Protein AF-L9VSB5-F1 (afdb_monomer_lite)

pLDDT: mean 87.59, std 13.7, range [39.19, 98.5]

Radius of gyration: 18.09 Å; chains: 1; bounding box: 47×37×48 Å

Sequence (141 aa):
MSESESQSPSELEFTERMQRADQWSKWIAMALTFGFFFVTVLLTTSVEFSAVVAAAMGIGVRFVIPYRVTISRPPDEREPLVADQGAVQFHHGAAGGALIFGSVAAAAVTVVNGESTTGLVAGGIGLAVSYVVFSRAFPRA

Foldseek 3Di:
DDPPPPPDPVRVVLVVVLVVLLVVLLVVLVVQLVVQLVVLCVLQVDNVLSNVLSNLLSVLSNLQRSFVSQVVDDPVPGDQPDPDPPDPQAQSNQQSQLSNQLSVQLSVQCSVPSDNVRSNVRSVVSSVVSSVVCVVVDDGD

Secondary structure (DSSP, 8-state):
--------HHHHHHHHHHHHHHHHHHHHHHHHHHHHHHHHHHHH--HHHHHHHHHHHHHHHHHHHHHHHHTTS-GGGPPPS---TTS----HHHHHHHHHHHHHHHHHHHHHHS-HHHHHHHHHHHHHHHHHHHHHHSPP-

Organism: NCBI:txid1114856

Structure (mmCIF, N/CA/C/O backbone):
data_AF-L9VSB5-F1
#
_entry.id   AF-L9VSB5-F1
#
loop_
_atom_site.group_PDB
_atom_site.id
_atom_site.type_symbol
_atom_site.label_atom_id
_atom_site.label_alt_id
_atom_site.label_comp_id
_atom_site.label_asym_id
_atom_site.label_entity_id
_atom_site.label_seq_id
_atom_site.pdbx_PDB_ins_code
_atom_site.Cartn_x
_atom_site.Cartn_y
_atom_site.Cartn_z
_atom_site.occupancy
_atom_site.B_iso_or_equiv
_atom_site.auth_seq_id
_atom_site.auth_comp_id
_atom_site.auth_asym_id
_atom_site.auth_atom_id
_atom_site.pdbx_PDB_model_num
ATOM 1 N N . MET A 1 1 ? -33.066 23.565 25.815 1.00 39.19 1 MET A N 1
ATOM 2 C CA . MET A 1 1 ? -32.193 23.248 26.960 1.00 39.19 1 MET A CA 1
ATOM 3 C C . MET A 1 1 ? -31.361 22.075 26.477 1.00 39.19 1 MET A C 1
ATOM 5 O O . MET A 1 1 ? -31.887 20.976 26.423 1.00 39.19 1 MET A O 1
ATOM 9 N N . SER A 1 2 ? -30.192 22.348 25.890 1.00 43.50 2 SER A N 1
ATOM 10 C CA . SER A 1 2 ? -29.367 21.305 25.272 1.00 43.50 2 SER A CA 1
ATOM 11 C C . SER A 1 2 ? -28.698 20.511 26.378 1.00 43.50 2 SER A C 1
ATOM 13 O O . SER A 1 2 ? -27.893 21.068 27.121 1.00 43.50 2 SER A O 1
ATOM 15 N N . GLU A 1 3 ? -29.069 19.243 26.503 1.00 43.34 3 GLU A N 1
ATOM 16 C CA . GLU A 1 3 ? -28.328 18.268 27.288 1.00 43.34 3 GLU A CA 1
ATOM 17 C C . GLU A 1 3 ? -26.934 18.165 26.669 1.00 43.34 3 GLU A C 1
ATOM 19 O O . GLU A 1 3 ? -26.741 17.592 25.600 1.00 43.34 3 GLU A O 1
ATOM 24 N N . SER A 1 4 ? -25.955 18.817 27.293 1.00 50.12 4 SER A N 1
ATOM 25 C CA . SER A 1 4 ? -24.559 18.479 27.071 1.00 50.12 4 SER A CA 1
ATOM 26 C C . SER A 1 4 ? -24.358 17.106 27.700 1.00 50.12 4 SER A C 1
ATOM 28 O O . SER A 1 4 ? -24.060 17.019 28.893 1.00 50.12 4 SER A O 1
ATOM 30 N N . GLU A 1 5 ? -24.595 16.041 26.931 1.00 54.72 5 GLU A N 1
ATOM 31 C CA . GLU A 1 5 ? -24.077 14.720 27.269 1.00 54.72 5 GLU A CA 1
ATOM 32 C C . GLU A 1 5 ? -22.585 14.899 27.538 1.00 54.72 5 GLU A C 1
ATOM 34 O O . GLU A 1 5 ? -21.803 15.264 26.656 1.00 54.72 5 GLU A O 1
ATOM 39 N N . SER A 1 6 ? -22.203 14.761 28.804 1.00 53.50 6 SER A N 1
ATOM 40 C CA . SER A 1 6 ? -20.809 14.734 29.201 1.00 53.50 6 SER A CA 1
ATOM 41 C C . SER A 1 6 ? -20.218 13.481 28.571 1.00 53.50 6 SER A C 1
ATOM 43 O O . SER A 1 6 ? -20.379 12.395 29.131 1.00 53.50 6 SER A O 1
ATOM 45 N N . GLN A 1 7 ? -19.607 13.623 27.391 1.00 58.94 7 GLN A N 1
ATOM 46 C CA . GLN A 1 7 ? -18.881 12.531 26.752 1.00 58.94 7 GLN A CA 1
ATOM 47 C C . GLN A 1 7 ? -17.982 11.886 27.796 1.00 58.94 7 GLN A C 1
ATOM 49 O O . GLN A 1 7 ? -17.261 12.571 28.535 1.00 58.94 7 GLN A O 1
ATOM 54 N N . SER A 1 8 ? -18.089 10.568 27.902 1.00 68.31 8 SER A N 1
ATOM 55 C CA . SER A 1 8 ? -17.313 9.826 28.882 1.00 68.31 8 SER A CA 1
ATOM 56 C C . SER A 1 8 ? -15.815 10.043 28.605 1.00 68.31 8 SER A C 1
ATOM 58 O O . SER A 1 8 ? -15.418 10.207 27.446 1.00 68.31 8 SER A O 1
ATOM 60 N N . PRO A 1 9 ? -14.942 10.056 29.630 1.00 69.62 9 PRO A N 1
ATOM 61 C CA . PRO A 1 9 ? -13.505 10.259 29.429 1.00 69.62 9 PRO A CA 1
ATOM 62 C C . PRO A 1 9 ? -12.894 9.331 28.358 1.00 69.62 9 PRO A C 1
ATOM 64 O O . PRO A 1 9 ? -12.005 9.740 27.616 1.00 69.62 9 PRO A O 1
ATOM 67 N N . SER A 1 10 ? -13.425 8.112 28.211 1.00 76.56 10 SER A N 1
ATOM 68 C CA . SER A 1 10 ? -13.022 7.118 27.206 1.00 76.56 10 SER A CA 1
ATOM 69 C C . SER A 1 10 ? -13.447 7.447 25.766 1.00 76.56 10 SER A C 1
ATOM 71 O O . SER A 1 10 ? -12.781 7.025 24.814 1.00 76.56 10 SER A O 1
ATOM 73 N N . GLU A 1 11 ? -14.542 8.181 25.562 1.00 74.44 11 GLU A N 1
ATOM 74 C CA . GLU A 1 11 ? -14.978 8.662 24.242 1.00 74.44 11 GLU A CA 1
ATOM 75 C C . GLU A 1 11 ? -14.144 9.846 23.765 1.00 74.44 11 GLU A C 1
ATOM 77 O O . GLU A 1 11 ? -13.755 9.894 22.593 1.00 74.44 11 GLU A O 1
ATOM 82 N N . LEU A 1 12 ? -13.805 10.758 24.680 1.00 75.31 12 LEU A N 1
ATOM 83 C CA . LEU A 1 12 ? -12.912 11.880 24.398 1.00 75.31 12 LEU A CA 1
ATOM 84 C C . LEU A 1 12 ? -11.520 11.379 23.989 1.00 75.31 12 LEU A C 1
ATOM 86 O O . LEU A 1 12 ? -11.014 11.760 22.933 1.00 75.31 12 LEU A O 1
ATOM 90 N N . GLU A 1 13 ? -10.941 10.444 24.749 1.00 79.62 13 GLU A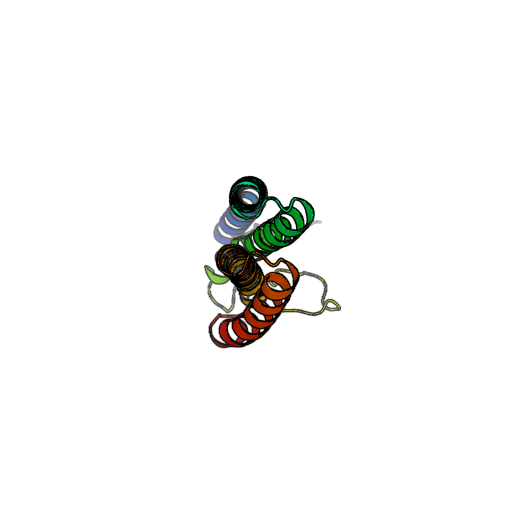 N 1
ATOM 91 C CA . GLU A 1 13 ? -9.639 9.845 24.423 1.00 79.62 13 GLU A CA 1
ATOM 92 C C . GLU A 1 13 ? -9.633 9.136 23.060 1.00 79.62 13 GLU A C 1
ATOM 94 O O . GLU A 1 13 ? -8.659 9.219 22.305 1.00 79.62 13 GLU A O 1
ATOM 99 N N . PHE A 1 14 ? -10.712 8.434 22.709 1.00 77.50 14 PHE A N 1
ATOM 100 C CA . PHE A 1 14 ? -10.817 7.780 21.407 1.00 77.50 14 PHE A CA 1
ATOM 101 C C . PHE A 1 14 ? -10.941 8.782 20.266 1.00 77.50 14 PHE A C 1
ATOM 103 O O . PHE A 1 14 ? -10.248 8.634 19.259 1.00 77.50 14 PHE A O 1
ATOM 110 N N . THR A 1 15 ? -11.773 9.808 20.432 1.00 79.88 15 THR A N 1
ATOM 111 C CA . THR A 1 15 ? -11.955 10.865 19.432 1.00 79.88 15 THR A CA 1
ATOM 112 C C . THR A 1 15 ? -10.629 11.568 19.156 1.00 79.88 15 THR A C 1
ATOM 114 O O . THR A 1 15 ? -10.233 11.715 17.998 1.00 79.88 15 THR A O 1
ATOM 117 N N . GLU A 1 16 ? -9.869 11.896 20.203 1.00 81.38 16 GLU A N 1
ATOM 118 C CA . GLU A 1 16 ? -8.528 12.466 20.065 1.00 81.38 16 GLU A CA 1
ATOM 119 C C . GLU A 1 16 ? -7.555 11.513 19.360 1.00 81.38 16 GLU A C 1
ATOM 121 O O . GLU A 1 16 ? -6.804 11.927 18.469 1.00 81.38 16 GLU A O 1
ATOM 126 N N . ARG A 1 17 ? -7.559 10.221 19.720 1.00 79.25 17 ARG A N 1
ATOM 127 C CA . ARG A 1 17 ? -6.715 9.207 19.066 1.00 79.25 17 ARG A CA 1
ATOM 128 C C . ARG A 1 17 ? -7.074 9.030 17.596 1.00 79.25 17 ARG A C 1
ATOM 130 O O . ARG A 1 17 ? -6.166 8.897 16.777 1.00 79.25 17 ARG A O 1
ATOM 137 N N . MET A 1 18 ? -8.357 9.052 17.257 1.00 79.94 18 MET A N 1
ATOM 138 C CA . MET A 1 18 ? -8.854 8.924 15.891 1.00 79.94 18 MET A CA 1
ATOM 139 C C . MET A 1 18 ? -8.501 10.156 15.056 1.00 79.94 18 MET A C 1
ATOM 141 O O . MET A 1 18 ? -7.971 10.021 13.955 1.00 79.94 18 MET A O 1
ATOM 145 N N . GLN A 1 19 ? -8.680 11.360 15.605 1.00 82.62 19 GLN A N 1
ATOM 146 C CA . GLN A 1 19 ? -8.292 12.606 14.945 1.00 82.62 19 GLN A CA 1
ATOM 147 C C . GLN A 1 19 ? -6.776 12.674 14.720 1.00 82.62 19 GLN A C 1
ATOM 149 O O . GLN A 1 19 ? -6.313 13.034 13.634 1.00 82.62 19 GLN A O 1
ATOM 154 N N . ARG A 1 20 ? -5.985 12.267 15.722 1.00 84.69 20 ARG A N 1
ATOM 155 C CA . ARG A 1 20 ? -4.527 12.166 15.601 1.00 84.69 20 ARG A CA 1
ATOM 156 C C . ARG A 1 20 ? -4.139 11.134 14.546 1.00 84.69 20 ARG A C 1
ATOM 158 O O . ARG A 1 20 ? -3.266 11.410 13.728 1.00 84.69 20 ARG A O 1
ATOM 165 N N . ALA A 1 21 ? -4.786 9.974 14.525 1.00 81.19 21 ALA A N 1
ATOM 166 C CA . ALA A 1 21 ? -4.526 8.947 13.527 1.00 81.19 21 ALA A CA 1
ATOM 167 C C . ALA A 1 21 ? -4.900 9.397 12.111 1.00 81.19 21 ALA A C 1
ATOM 169 O O . ALA A 1 21 ? -4.124 9.137 11.196 1.00 81.19 21 ALA A O 1
ATOM 170 N N . ASP A 1 22 ? -6.005 10.122 11.911 1.00 82.94 22 ASP A N 1
ATOM 171 C CA . ASP A 1 22 ? -6.338 10.705 10.604 1.00 82.94 22 ASP A CA 1
ATOM 172 C C . ASP A 1 22 ? -5.259 11.699 10.154 1.00 82.94 22 ASP A C 1
ATOM 174 O O . ASP A 1 22 ? -4.753 11.598 9.033 1.00 82.94 22 ASP A O 1
ATOM 178 N N . GLN A 1 23 ? -4.831 12.607 11.036 1.00 86.06 23 GLN A N 1
ATOM 179 C CA . GLN A 1 23 ? -3.771 13.570 10.725 1.00 86.06 23 GLN A CA 1
ATOM 180 C C . GLN A 1 23 ? -2.447 12.880 10.378 1.00 86.06 23 GLN A C 1
ATOM 182 O O . GLN A 1 23 ? -1.846 13.183 9.346 1.00 86.06 23 GLN A O 1
ATOM 187 N N . TRP A 1 24 ? -2.009 11.920 11.194 1.00 87.06 24 TRP A N 1
ATOM 188 C CA . TRP A 1 24 ? -0.783 11.167 10.935 1.00 87.06 24 TRP A CA 1
ATOM 189 C C . TRP A 1 24 ? -0.898 10.277 9.700 1.00 87.06 24 TRP A C 1
ATOM 191 O O . TRP A 1 24 ? 0.077 10.146 8.962 1.00 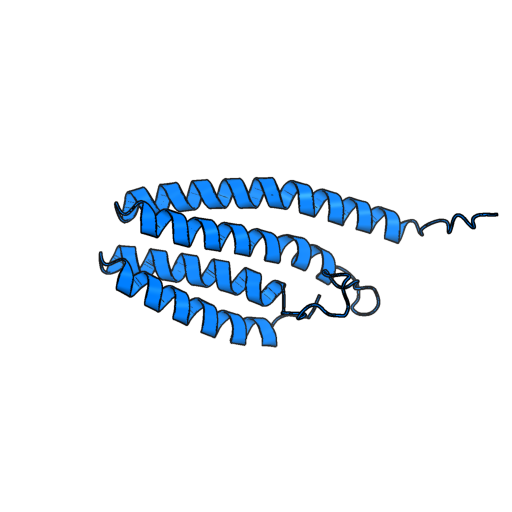87.06 24 TRP A O 1
ATOM 201 N N . SER A 1 25 ? -2.080 9.725 9.412 1.00 85.88 25 SER A N 1
ATOM 202 C CA . SER A 1 25 ? -2.293 8.899 8.222 1.00 85.88 25 SER A CA 1
ATOM 203 C C . SER A 1 25 ? -2.013 9.668 6.938 1.00 85.88 25 SER A C 1
ATOM 205 O O . SER A 1 25 ? -1.459 9.091 6.009 1.00 85.88 25 SER A O 1
ATOM 207 N N . LYS A 1 26 ? -2.324 10.971 6.889 1.00 89.81 26 LYS A N 1
ATOM 208 C CA . LYS A 1 26 ? -2.055 11.823 5.722 1.00 89.81 26 LYS A CA 1
ATOM 209 C C . LYS A 1 26 ? -0.557 11.951 5.483 1.00 89.81 26 LYS A C 1
ATOM 211 O O . LYS A 1 26 ? -0.100 11.704 4.372 1.00 89.81 26 LYS A O 1
ATOM 216 N N . TRP A 1 27 ? 0.204 12.268 6.529 1.00 94.62 27 TRP A N 1
ATOM 217 C CA . TRP A 1 27 ? 1.658 12.400 6.437 1.00 94.62 27 TRP A CA 1
ATOM 218 C C . TRP A 1 27 ? 2.337 11.072 6.101 1.00 94.62 27 TRP A C 1
ATOM 220 O O . TRP A 1 27 ? 3.186 11.033 5.214 1.00 94.62 27 TRP A O 1
ATOM 230 N N . ILE A 1 28 ? 1.923 9.976 6.744 1.00 93.75 28 ILE A N 1
ATOM 231 C CA . ILE A 1 28 ? 2.477 8.639 6.495 1.00 93.75 28 ILE A CA 1
ATOM 232 C C . ILE A 1 28 ? 2.137 8.168 5.079 1.00 93.75 28 ILE A C 1
ATOM 234 O O . ILE A 1 28 ? 3.023 7.712 4.359 1.00 93.75 28 ILE A O 1
ATOM 238 N N . ALA A 1 29 ? 0.879 8.302 4.652 1.00 94.50 29 ALA A N 1
ATOM 239 C CA . ALA A 1 29 ? 0.461 7.928 3.306 1.00 94.50 29 ALA A CA 1
ATOM 240 C C . ALA A 1 29 ? 1.203 8.750 2.253 1.00 94.50 29 ALA A C 1
ATOM 242 O O . ALA A 1 29 ? 1.671 8.188 1.269 1.00 94.50 29 ALA A O 1
ATOM 243 N N . MET A 1 30 ? 1.364 10.056 2.472 1.00 96.88 30 MET A N 1
ATOM 244 C CA . MET A 1 30 ? 2.109 10.924 1.568 1.00 96.88 30 MET A CA 1
ATOM 245 C C . MET A 1 30 ? 3.585 10.514 1.481 1.00 96.88 30 MET A C 1
ATOM 247 O O . MET A 1 30 ? 4.102 10.336 0.380 1.00 96.88 30 MET A O 1
ATOM 251 N N . ALA A 1 31 ? 4.246 10.299 2.622 1.00 97.38 31 ALA A N 1
ATOM 252 C CA . ALA A 1 31 ? 5.641 9.867 2.667 1.00 97.38 31 ALA A CA 1
ATOM 253 C C . ALA A 1 31 ? 5.846 8.513 1.969 1.00 97.38 31 ALA A C 1
ATOM 255 O O . ALA A 1 31 ? 6.755 8.376 1.152 1.00 97.38 31 ALA A O 1
ATOM 256 N N . LEU A 1 32 ? 4.975 7.533 2.234 1.00 97.38 32 LEU A N 1
ATOM 257 C CA . LEU A 1 32 ? 5.024 6.225 1.579 1.00 97.38 32 LEU A CA 1
ATOM 258 C C . LEU A 1 32 ? 4.729 6.320 0.083 1.00 97.38 32 LEU A C 1
ATOM 260 O O . LEU A 1 32 ? 5.409 5.668 -0.697 1.00 97.38 32 LEU A O 1
ATOM 264 N N . THR A 1 33 ? 3.778 7.159 -0.329 1.00 98.25 33 THR A N 1
ATOM 265 C CA . THR A 1 33 ? 3.466 7.374 -1.749 1.00 98.25 33 THR A CA 1
ATOM 266 C C . THR A 1 33 ? 4.684 7.920 -2.484 1.00 98.25 33 THR A C 1
ATOM 268 O O . THR A 1 33 ? 5.120 7.330 -3.467 1.00 98.25 33 THR A O 1
ATOM 271 N N . PHE A 1 34 ? 5.290 9.007 -1.998 1.00 98.19 34 PHE A N 1
ATOM 272 C CA . PHE A 1 34 ? 6.462 9.588 -2.656 1.00 98.19 34 PHE A CA 1
ATOM 273 C C . PHE A 1 34 ? 7.685 8.672 -2.595 1.00 98.19 34 PHE A C 1
ATOM 275 O O . PHE A 1 34 ? 8.387 8.527 -3.595 1.00 98.19 34 PHE A O 1
ATOM 282 N N . GLY A 1 35 ? 7.922 8.020 -1.454 1.00 98.31 35 GLY A N 1
ATOM 283 C CA . GLY A 1 35 ? 9.020 7.069 -1.301 1.00 98.31 35 GLY A CA 1
ATOM 284 C C . GLY A 1 35 ? 8.880 5.880 -2.252 1.00 98.31 35 GLY A C 1
ATOM 285 O O . GLY A 1 35 ? 9.816 5.558 -2.981 1.00 98.31 35 GLY A O 1
ATOM 286 N N . PHE A 1 36 ? 7.694 5.270 -2.309 1.00 98.44 36 PHE A N 1
ATOM 287 C CA . PHE A 1 36 ? 7.422 4.141 -3.195 1.00 98.44 36 PHE A CA 1
ATOM 288 C C . PHE A 1 36 ? 7.453 4.547 -4.669 1.00 98.44 36 PHE A C 1
ATOM 290 O O . PHE A 1 36 ? 8.017 3.819 -5.483 1.00 98.44 36 PHE A O 1
ATOM 297 N N . PHE A 1 37 ? 6.925 5.726 -5.013 1.00 98.50 37 PHE A N 1
ATOM 298 C CA . PHE A 1 37 ? 7.040 6.290 -6.357 1.00 98.50 37 PHE A CA 1
ATOM 299 C C . PHE A 1 37 ? 8.505 6.415 -6.775 1.00 98.50 37 PHE A C 1
ATOM 301 O O . PHE A 1 37 ? 8.888 5.880 -7.811 1.00 98.50 37 PHE A O 1
ATOM 308 N N . PHE A 1 38 ? 9.334 7.066 -5.954 1.00 98.38 38 PHE A N 1
ATOM 309 C CA . PHE A 1 38 ? 10.739 7.298 -6.279 1.00 98.38 38 PHE A CA 1
ATOM 310 C C . PHE A 1 38 ? 11.506 5.985 -6.467 1.00 98.38 38 PHE A C 1
ATOM 312 O O . PHE A 1 38 ? 12.199 5.809 -7.468 1.00 98.38 38 PHE A O 1
ATOM 319 N N . VAL A 1 39 ? 11.329 5.037 -5.543 1.00 98.38 39 VAL A N 1
ATOM 320 C CA . VAL A 1 39 ? 11.943 3.704 -5.634 1.00 98.38 39 VAL A CA 1
ATOM 321 C C . VAL A 1 39 ? 11.483 2.973 -6.896 1.00 98.38 39 VAL A C 1
ATOM 323 O O . VAL A 1 39 ? 12.307 2.419 -7.618 1.00 98.38 39 VAL A O 1
ATOM 326 N N . THR A 1 40 ? 10.187 2.995 -7.203 1.00 97.56 40 THR A N 1
ATOM 327 C CA . THR A 1 40 ? 9.653 2.270 -8.364 1.00 97.56 40 THR A CA 1
ATOM 328 C C . THR A 1 40 ? 10.110 2.900 -9.680 1.00 97.56 40 THR A C 1
ATOM 330 O O . THR A 1 40 ? 10.483 2.168 -10.596 1.00 97.56 40 THR A O 1
ATOM 333 N N . VAL A 1 41 ? 10.176 4.234 -9.774 1.00 97.94 41 VAL A N 1
ATOM 334 C CA . VAL A 1 41 ? 10.707 4.924 -10.962 1.00 97.94 41 VAL A CA 1
ATOM 335 C C . VAL A 1 41 ? 12.170 4.566 -11.172 1.00 97.94 41 VAL A C 1
ATOM 337 O O . VAL A 1 41 ? 12.562 4.267 -12.297 1.00 97.94 41 VAL A O 1
ATOM 340 N N . LEU A 1 42 ? 12.968 4.552 -10.103 1.00 97.94 42 LEU A N 1
ATOM 341 C CA . LEU A 1 42 ? 14.385 4.210 -10.187 1.00 97.94 42 LEU A CA 1
ATOM 342 C C . LEU A 1 42 ? 14.604 2.787 -10.720 1.00 97.94 42 LEU A C 1
ATOM 344 O O . LEU A 1 42 ? 15.528 2.559 -11.494 1.00 97.94 42 LEU A O 1
ATOM 348 N N . LEU A 1 43 ? 13.752 1.840 -10.320 1.00 97.38 43 LEU A N 1
ATOM 349 C CA . LEU A 1 43 ? 13.891 0.432 -10.694 1.00 97.38 43 LEU A CA 1
ATOM 350 C C . LEU A 1 43 ? 13.263 0.088 -12.049 1.00 97.38 43 LEU A C 1
ATOM 352 O O . LEU A 1 43 ? 13.715 -0.842 -12.707 1.00 97.38 43 LEU A O 1
ATOM 356 N N . THR A 1 44 ? 12.209 0.798 -12.457 1.00 95.88 44 THR A N 1
ATOM 357 C CA . THR A 1 44 ? 11.415 0.439 -13.648 1.00 95.88 44 THR A CA 1
ATOM 358 C C . THR A 1 44 ? 11.552 1.430 -14.795 1.00 95.88 44 THR A C 1
ATOM 360 O O . THR A 1 44 ? 11.144 1.126 -15.911 1.00 95.88 44 THR A O 1
ATOM 363 N N . THR A 1 45 ? 12.077 2.632 -14.543 1.00 94.75 45 THR A N 1
ATOM 364 C CA . THR A 1 45 ? 12.125 3.776 -15.476 1.00 94.75 45 THR A CA 1
ATOM 365 C C . THR A 1 45 ? 10.760 4.228 -16.027 1.00 94.75 45 THR A C 1
ATOM 367 O O . THR A 1 45 ? 10.695 5.130 -16.859 1.00 94.75 45 THR A O 1
ATOM 370 N N . SER A 1 46 ? 9.651 3.662 -15.532 1.00 95.62 46 SER A N 1
ATOM 371 C CA . SER A 1 46 ? 8.291 3.972 -15.975 1.00 95.62 46 SER A CA 1
ATOM 372 C C . SER A 1 46 ? 7.583 4.872 -14.967 1.00 95.62 46 SER A C 1
ATOM 374 O O . SER A 1 46 ? 7.179 4.436 -13.885 1.00 95.62 46 SER A O 1
ATOM 376 N N . VAL A 1 47 ? 7.417 6.145 -15.326 1.00 97.12 47 VAL A N 1
ATOM 377 C CA . VAL A 1 47 ? 6.791 7.155 -14.459 1.00 97.12 47 VAL A CA 1
ATOM 378 C C . VAL A 1 47 ? 5.308 6.866 -14.236 1.00 97.12 47 VAL A C 1
ATOM 380 O O . VAL A 1 47 ? 4.848 6.893 -13.097 1.00 97.12 47 VAL A O 1
ATOM 383 N N . GLU A 1 48 ? 4.569 6.541 -15.299 1.00 97.12 48 GLU A N 1
ATOM 384 C CA . GLU A 1 48 ? 3.125 6.281 -15.231 1.00 97.12 48 GLU A CA 1
ATOM 385 C C . GLU A 1 48 ? 2.811 5.063 -14.360 1.00 97.12 48 GLU A C 1
ATOM 387 O O . GLU A 1 48 ? 2.006 5.152 -13.432 1.00 97.12 48 GLU A O 1
ATOM 392 N N . PHE A 1 49 ? 3.507 3.946 -14.599 1.00 97.44 49 PHE A N 1
ATOM 393 C CA . PHE A 1 49 ? 3.377 2.741 -13.784 1.00 97.44 49 PHE A CA 1
ATOM 394 C C . PHE A 1 49 ? 3.659 3.043 -12.311 1.00 97.44 49 PHE A C 1
ATOM 396 O O . PHE A 1 49 ? 2.845 2.723 -11.443 1.00 97.44 49 PHE A O 1
ATOM 403 N N . SER A 1 50 ? 4.785 3.709 -12.040 1.00 98.06 50 SER A N 1
ATOM 404 C CA . SER A 1 50 ? 5.214 4.037 -10.682 1.00 98.06 50 SER A CA 1
ATOM 405 C C . SER A 1 50 ? 4.211 4.932 -9.961 1.00 98.06 50 SER A C 1
ATOM 407 O O . SER A 1 50 ? 3.957 4.728 -8.776 1.00 98.06 50 SER A O 1
ATOM 409 N N . ALA A 1 51 ? 3.612 5.899 -10.662 1.00 98.12 51 ALA A N 1
ATOM 410 C CA . ALA A 1 51 ? 2.588 6.778 -10.104 1.00 98.12 51 ALA A CA 1
ATOM 411 C C . ALA A 1 51 ? 1.335 5.995 -9.690 1.00 98.12 51 ALA A C 1
ATOM 413 O O . ALA A 1 51 ? 0.831 6.193 -8.584 1.00 98.12 51 ALA A O 1
ATOM 414 N N . VAL A 1 52 ? 0.868 5.072 -10.537 1.00 97.75 52 VAL A N 1
ATOM 415 C CA . VAL A 1 52 ? -0.320 4.249 -10.263 1.00 97.75 52 VAL A CA 1
ATOM 416 C C . VAL A 1 52 ? -0.110 3.368 -9.033 1.00 97.75 52 VAL A C 1
ATOM 418 O O . VAL A 1 52 ? -0.921 3.405 -8.105 1.00 97.75 52 VAL A O 1
ATOM 421 N N . VAL A 1 53 ? 0.985 2.602 -8.987 1.00 98.12 53 VAL A N 1
ATOM 422 C CA . VAL A 1 53 ? 1.230 1.678 -7.866 1.00 98.12 53 VAL A CA 1
ATOM 423 C C . VAL A 1 53 ? 1.539 2.421 -6.565 1.00 98.12 53 VAL A C 1
ATOM 425 O O . VAL A 1 53 ? 1.117 1.993 -5.493 1.00 98.12 53 VAL A O 1
ATOM 428 N N . ALA A 1 54 ? 2.203 3.577 -6.635 1.00 98.44 54 ALA A N 1
ATOM 429 C CA . ALA A 1 54 ? 2.441 4.413 -5.464 1.00 98.44 54 ALA A CA 1
ATOM 430 C C . ALA A 1 54 ? 1.153 5.030 -4.913 1.00 98.44 54 ALA A C 1
ATOM 432 O O . ALA A 1 54 ? 0.929 5.002 -3.701 1.00 98.44 54 ALA A O 1
ATOM 433 N N . ALA A 1 55 ? 0.281 5.545 -5.784 1.00 98.19 55 ALA A N 1
ATOM 434 C CA . ALA A 1 55 ? -1.012 6.078 -5.374 1.00 98.19 55 ALA A CA 1
ATOM 435 C C . ALA A 1 55 ? -1.877 4.990 -4.722 1.00 98.19 55 ALA A C 1
ATOM 437 O O . ALA A 1 55 ? -2.445 5.215 -3.652 1.00 98.19 55 ALA A O 1
ATOM 438 N N . ALA A 1 56 ? -1.922 3.791 -5.312 1.00 98.19 56 ALA A N 1
ATOM 439 C CA . ALA A 1 56 ? -2.632 2.650 -4.741 1.00 98.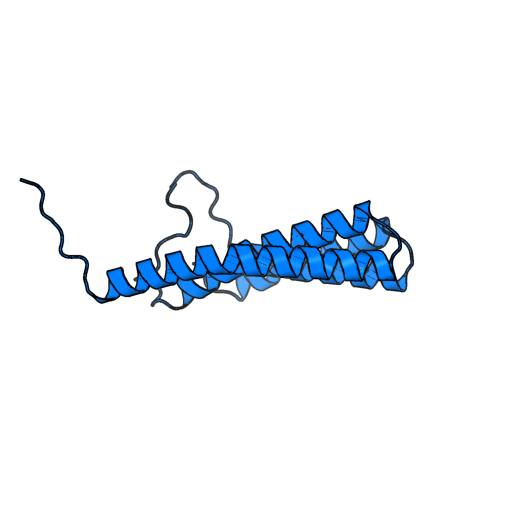19 56 ALA A CA 1
ATOM 440 C C . ALA A 1 56 ? -2.097 2.277 -3.346 1.00 98.19 56 ALA A C 1
ATOM 442 O O . ALA A 1 56 ? -2.889 2.098 -2.417 1.00 98.19 56 ALA A O 1
ATOM 443 N N . MET A 1 57 ? -0.772 2.254 -3.155 1.00 98.12 57 MET A N 1
ATOM 444 C CA . MET A 1 57 ? -0.159 2.047 -1.840 1.00 98.12 57 MET A CA 1
ATOM 445 C C . MET A 1 57 ? -0.588 3.120 -0.829 1.00 98.12 57 MET A C 1
ATOM 447 O O . MET A 1 57 ? -1.005 2.783 0.282 1.00 98.12 57 MET A O 1
ATOM 451 N N . GLY A 1 58 ? -0.533 4.399 -1.206 1.00 97.31 58 GLY A N 1
ATOM 452 C CA . GLY A 1 58 ? -0.952 5.514 -0.354 1.00 97.31 58 GLY A CA 1
ATOM 453 C C . GLY A 1 58 ? -2.418 5.430 0.070 1.00 97.31 58 GLY A C 1
ATOM 454 O O . GLY A 1 58 ? -2.737 5.596 1.250 1.00 97.31 58 GLY A O 1
ATOM 455 N N . ILE A 1 59 ? -3.313 5.107 -0.868 1.00 95.81 59 ILE A N 1
ATOM 456 C CA . ILE A 1 59 ? -4.736 4.874 -0.581 1.00 95.81 59 ILE A CA 1
ATOM 457 C C . ILE A 1 59 ? -4.886 3.704 0.397 1.00 95.81 59 ILE A C 1
ATOM 459 O O . ILE A 1 59 ? -5.616 3.810 1.383 1.00 95.81 59 ILE A O 1
ATOM 463 N N . GLY A 1 60 ? -4.148 2.613 0.180 1.00 95.75 60 GLY A N 1
ATOM 464 C CA . GLY A 1 60 ? -4.166 1.457 1.070 1.00 95.75 60 GLY A CA 1
ATOM 465 C C . GLY A 1 60 ? -3.787 1.812 2.511 1.00 95.75 60 GLY A C 1
ATOM 466 O O . GLY A 1 60 ? -4.484 1.434 3.453 1.00 95.75 60 GLY A O 1
ATOM 467 N N . VAL A 1 61 ? -2.744 2.625 2.692 1.00 95.38 61 VAL A N 1
ATOM 468 C CA . VAL A 1 61 ? -2.315 3.135 4.007 1.00 95.38 61 VAL A CA 1
ATOM 469 C C . VAL A 1 61 ? -3.421 3.947 4.685 1.00 95.38 61 VAL A C 1
ATOM 471 O O . VAL A 1 61 ? -3.668 3.765 5.881 1.00 95.38 61 VAL A O 1
ATOM 474 N N . ARG A 1 62 ? -4.133 4.793 3.928 1.00 92.56 62 ARG A N 1
ATOM 475 C CA . ARG A 1 62 ? -5.261 5.580 4.454 1.00 92.56 62 ARG A CA 1
ATOM 476 C C . ARG A 1 62 ? -6.461 4.734 4.865 1.00 92.56 62 ARG A C 1
ATOM 478 O O . ARG A 1 62 ? -7.239 5.193 5.690 1.00 92.56 62 ARG A O 1
ATOM 485 N N . PHE A 1 63 ? -6.590 3.509 4.363 1.00 91.12 63 PHE A N 1
ATOM 486 C CA . PHE A 1 63 ? -7.578 2.559 4.872 1.0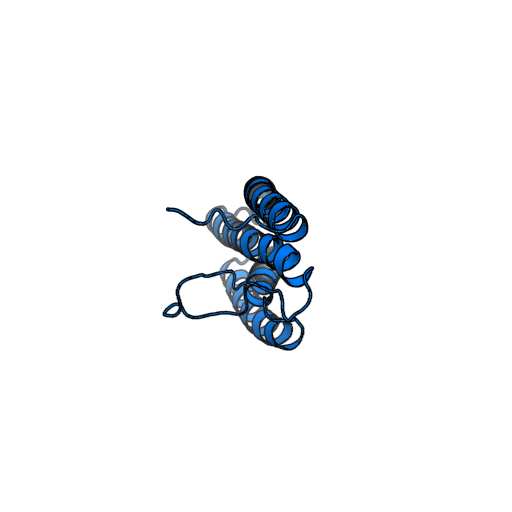0 91.12 63 PHE A CA 1
ATOM 487 C C . PHE A 1 63 ? -7.081 1.790 6.099 1.00 91.12 63 PHE A C 1
ATOM 489 O O . PHE A 1 63 ? -7.845 1.594 7.041 1.00 91.12 63 PHE A O 1
ATOM 496 N N . VAL A 1 64 ? -5.811 1.370 6.123 1.00 91.31 64 VAL A N 1
ATOM 497 C CA . VAL A 1 64 ? -5.273 0.544 7.219 1.00 91.31 64 VAL A CA 1
ATOM 498 C C . VAL A 1 64 ? -5.143 1.322 8.527 1.00 91.31 64 VAL A C 1
ATOM 500 O O . VAL A 1 64 ? -5.444 0.765 9.581 1.00 91.31 64 VAL A O 1
ATOM 503 N N . ILE A 1 65 ? -4.694 2.580 8.498 1.00 89.62 65 ILE A N 1
ATOM 504 C CA . ILE A 1 65 ? -4.419 3.332 9.734 1.00 89.62 65 ILE A CA 1
ATOM 505 C C . ILE A 1 65 ? -5.698 3.588 10.555 1.00 89.62 65 ILE A C 1
ATOM 507 O O . ILE A 1 65 ? -5.718 3.172 11.715 1.00 89.62 65 ILE A O 1
ATOM 511 N N . PRO A 1 66 ? -6.779 4.177 10.004 1.00 85.44 66 PRO A N 1
ATOM 512 C CA . PRO A 1 66 ? -8.029 4.355 10.748 1.00 85.44 66 PRO A CA 1
ATOM 513 C C . PRO A 1 66 ? -8.630 3.016 11.184 1.00 85.44 66 PRO A C 1
ATOM 515 O O . PRO A 1 66 ? -9.027 2.862 12.333 1.00 85.44 66 PRO A O 1
ATOM 518 N N . TYR A 1 67 ? -8.584 2.003 10.309 1.00 88.62 67 TYR A N 1
ATOM 519 C CA . TYR A 1 67 ? -9.020 0.644 10.631 1.00 88.62 67 TYR A CA 1
ATOM 520 C C . TYR A 1 67 ? -8.325 0.079 11.880 1.00 88.62 67 TYR A C 1
ATOM 522 O O . TYR A 1 67 ? -8.985 -0.487 12.749 1.00 88.62 67 TYR A O 1
ATOM 530 N N . ARG A 1 68 ? -7.000 0.257 12.005 1.00 88.06 68 ARG A N 1
ATOM 531 C CA . ARG A 1 68 ? -6.227 -0.197 13.174 1.00 88.06 68 ARG A CA 1
ATOM 532 C C . ARG A 1 68 ? -6.663 0.488 14.468 1.00 88.06 68 ARG A C 1
ATOM 534 O O . ARG A 1 68 ? -6.610 -0.144 15.520 1.00 88.06 68 ARG A O 1
ATOM 541 N N . VAL A 1 69 ? -7.085 1.749 14.395 1.00 85.88 69 VAL A N 1
ATOM 542 C CA . VAL A 1 69 ? -7.620 2.474 15.552 1.00 85.88 69 VAL A CA 1
ATOM 543 C C . VAL A 1 69 ? -8.984 1.917 15.940 1.00 85.88 69 VAL A C 1
ATOM 545 O O . VAL A 1 69 ? -9.170 1.583 17.108 1.00 85.88 69 VAL A O 1
ATOM 548 N N . THR A 1 70 ? -9.892 1.713 14.983 1.00 84.69 70 THR A N 1
ATOM 549 C CA . THR A 1 70 ? -11.231 1.168 15.262 1.00 84.69 70 THR A CA 1
ATOM 550 C C . THR A 1 70 ? -11.171 -0.218 15.899 1.00 84.69 70 THR A C 1
ATOM 552 O O . THR A 1 70 ? -11.778 -0.447 16.941 1.00 84.69 70 THR A O 1
ATOM 555 N N . ILE A 1 71 ? -10.368 -1.142 15.360 1.00 88.38 71 ILE A N 1
ATOM 556 C CA . ILE A 1 71 ? -10.277 -2.502 15.924 1.00 88.38 71 ILE A CA 1
ATOM 557 C C . ILE A 1 71 ? -9.577 -2.565 17.288 1.00 88.38 71 ILE A C 1
ATOM 559 O O . ILE A 1 71 ? -9.597 -3.620 17.918 1.00 88.38 71 ILE A O 1
ATOM 563 N N . SER A 1 72 ? -8.941 -1.474 17.736 1.00 85.31 72 SER A N 1
ATOM 564 C CA . SER A 1 72 ? -8.362 -1.406 19.082 1.00 85.31 72 SER A CA 1
ATOM 565 C C . SER A 1 72 ? -9.422 -1.288 20.182 1.00 85.31 72 SER A C 1
ATOM 567 O O . SER A 1 72 ? -9.094 -1.502 21.347 1.00 85.31 72 SER A O 1
ATOM 569 N N . ARG A 1 73 ? -10.683 -1.005 19.816 1.00 81.50 73 ARG A N 1
ATOM 570 C CA . ARG A 1 73 ? -11.840 -1.059 20.715 1.00 81.50 73 ARG A CA 1
ATOM 571 C C . ARG A 1 73 ? -12.495 -2.451 20.775 1.00 81.50 73 ARG A C 1
ATOM 573 O O . ARG A 1 73 ? -12.419 -3.213 19.791 1.00 81.50 73 ARG A O 1
ATOM 580 N N . PRO A 1 74 ? -13.158 -2.778 21.903 1.00 82.69 74 PRO A N 1
ATOM 581 C CA . PRO A 1 74 ? -14.044 -3.934 22.017 1.00 82.69 74 PRO A CA 1
ATOM 582 C C . PRO A 1 74 ? -15.084 -3.968 20.884 1.00 82.69 74 PRO A C 1
ATOM 584 O O . PRO A 1 74 ? -15.496 -2.905 20.425 1.00 82.69 74 PRO A O 1
ATOM 587 N N . PRO A 1 75 ? -15.491 -5.151 20.382 1.00 81.75 75 PRO A N 1
ATOM 588 C CA . P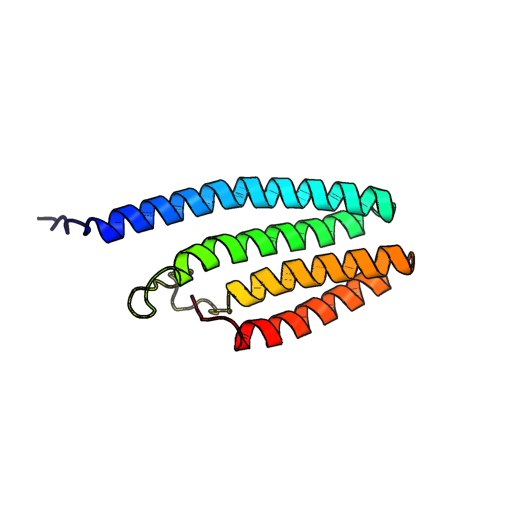RO A 1 75 ? -16.389 -5.265 19.227 1.00 81.75 75 PRO A CA 1
ATOM 589 C C . PRO A 1 75 ? -17.726 -4.524 19.360 1.00 81.75 75 PRO A C 1
ATOM 591 O O . PRO A 1 75 ? -18.251 -4.056 18.358 1.00 81.75 75 PRO A O 1
ATOM 594 N N . ASP A 1 76 ? -18.257 -4.439 20.575 1.00 80.00 76 ASP A N 1
ATOM 595 C CA . ASP A 1 76 ? -19.510 -3.784 20.950 1.00 80.00 76 ASP A CA 1
ATOM 596 C C . ASP A 1 76 ? -19.418 -2.250 21.001 1.00 80.00 76 ASP A C 1
ATOM 598 O O . ASP A 1 76 ? -20.438 -1.576 20.907 1.00 80.00 76 ASP A O 1
ATOM 602 N N . GLU A 1 77 ? -18.203 -1.700 21.059 1.00 77.62 77 GLU A N 1
ATOM 603 C CA . GLU A 1 77 ? -17.930 -0.256 21.118 1.00 77.62 77 GLU A CA 1
ATOM 604 C C . GLU A 1 77 ? -17.379 0.309 19.792 1.00 77.62 77 GLU A C 1
ATOM 606 O O . GLU A 1 77 ? -16.904 1.451 19.729 1.00 77.62 77 GLU A O 1
ATOM 611 N N . ARG A 1 78 ? -17.351 -0.501 18.725 1.00 79.88 78 ARG A N 1
ATOM 612 C CA . ARG A 1 78 ? -16.832 -0.075 17.418 1.00 79.88 78 ARG A CA 1
ATOM 613 C C . ARG A 1 78 ? -17.874 0.726 16.668 1.00 79.88 78 ARG A C 1
ATOM 615 O O . ARG A 1 78 ? -18.935 0.217 16.317 1.00 79.88 78 ARG A O 1
ATOM 622 N N . GLU A 1 79 ? -17.515 1.961 16.360 1.00 71.75 79 GLU A N 1
ATOM 623 C CA . GLU A 1 79 ? -18.285 2.773 15.434 1.00 71.75 79 GLU A CA 1
ATOM 624 C C . GLU A 1 79 ? -17.851 2.511 13.989 1.00 71.75 79 GLU A C 1
ATOM 626 O O . GLU A 1 79 ? -16.645 2.455 13.704 1.00 71.75 79 GLU A O 1
ATOM 631 N N . PRO A 1 80 ? -18.816 2.398 13.059 1.00 69.19 80 PRO A N 1
ATOM 632 C CA . PRO A 1 80 ? -18.507 2.217 11.655 1.00 69.19 80 PRO A CA 1
ATOM 633 C C . PRO A 1 80 ? -17.753 3.433 11.108 1.00 69.19 80 PRO A C 1
ATOM 635 O O . PRO A 1 80 ? -18.138 4.584 11.303 1.00 69.19 80 PRO A O 1
ATOM 638 N N . LEU A 1 81 ? -16.694 3.163 10.341 1.00 67.94 81 LEU A N 1
ATOM 639 C CA . LEU A 1 81 ? -15.853 4.188 9.704 1.00 67.94 81 LEU A CA 1
ATOM 640 C C . LEU A 1 81 ? -16.609 5.083 8.704 1.00 67.94 81 LEU A C 1
ATOM 642 O O . LEU A 1 81 ? -16.110 6.143 8.330 1.00 67.94 81 LEU A O 1
ATOM 646 N N . VAL A 1 82 ? -17.790 4.653 8.254 1.00 66.69 82 VAL A N 1
ATOM 647 C CA . VAL A 1 82 ? -18.680 5.409 7.371 1.00 66.69 82 VAL A CA 1
ATOM 648 C C . VAL A 1 82 ? -20.025 5.555 8.073 1.00 66.69 82 VAL A C 1
ATOM 650 O O . VAL A 1 82 ? -20.702 4.562 8.326 1.00 66.69 82 VAL A O 1
ATOM 653 N N . ALA A 1 83 ? -20.403 6.799 8.373 1.00 59.09 83 ALA A N 1
ATOM 654 C CA . ALA A 1 83 ? -21.639 7.126 9.085 1.00 59.09 83 ALA A CA 1
ATOM 655 C C . ALA A 1 83 ? -22.909 6.986 8.219 1.00 59.09 83 ALA A C 1
ATOM 657 O O . ALA A 1 83 ? -24.017 6.955 8.749 1.00 59.09 83 ALA A O 1
ATOM 658 N N . ASP A 1 84 ? -22.763 6.907 6.893 1.00 62.81 84 ASP A N 1
ATOM 659 C CA . ASP A 1 84 ? -23.891 6.778 5.971 1.00 62.81 84 ASP A CA 1
ATOM 660 C C . ASP A 1 84 ? -24.359 5.318 5.854 1.00 62.81 84 ASP A C 1
ATOM 662 O O . ASP A 1 84 ? -23.629 4.443 5.383 1.00 62.81 84 ASP A O 1
ATOM 666 N N . GLN A 1 85 ? -25.604 5.068 6.261 1.00 53.59 85 GLN A N 1
ATOM 667 C CA . GLN A 1 85 ? -26.245 3.751 6.239 1.00 53.59 85 GLN A CA 1
ATOM 668 C C . GLN A 1 85 ? -26.546 3.246 4.816 1.00 53.59 85 GLN A C 1
ATOM 670 O O . GLN A 1 85 ? -26.793 2.054 4.637 1.00 53.59 85 GLN A O 1
ATOM 675 N N . GLY A 1 86 ? -26.520 4.123 3.802 1.00 57.19 86 GLY A N 1
ATOM 676 C CA . GLY A 1 86 ? -26.705 3.756 2.393 1.00 57.19 86 GLY A CA 1
ATOM 677 C C . GLY A 1 86 ? -25.413 3.388 1.654 1.00 57.19 86 GLY A C 1
ATOM 678 O O . GLY A 1 86 ? -25.469 2.868 0.536 1.00 57.19 86 GLY A O 1
ATOM 679 N N . ALA A 1 87 ? -24.246 3.646 2.250 1.00 64.06 87 ALA A N 1
ATOM 680 C CA . ALA A 1 87 ? -22.962 3.381 1.619 1.00 64.06 87 ALA A CA 1
ATOM 681 C C . ALA A 1 87 ? -22.601 1.889 1.688 1.00 64.06 87 ALA A C 1
ATOM 683 O O . ALA A 1 87 ? -22.796 1.218 2.701 1.00 64.06 87 ALA A O 1
ATOM 684 N N . VAL A 1 88 ? -22.012 1.362 0.609 1.00 61.00 88 VAL A N 1
ATOM 685 C CA . VAL A 1 88 ? -21.463 0.000 0.597 1.00 61.00 88 VAL A CA 1
ATOM 686 C C . VAL A 1 88 ? -20.389 -0.101 1.680 1.00 61.00 88 VAL A C 1
ATOM 688 O O . VAL A 1 88 ? -19.299 0.452 1.539 1.00 61.00 88 VAL A O 1
ATOM 691 N N . GLN A 1 89 ? -20.676 -0.839 2.752 1.00 71.50 89 GLN A N 1
ATOM 692 C CA . GLN A 1 89 ? -19.702 -1.126 3.800 1.00 71.50 89 GLN A CA 1
ATOM 693 C C . GLN A 1 89 ? -18.755 -2.231 3.333 1.00 71.50 89 GLN A C 1
ATOM 695 O O . GLN A 1 89 ? -18.987 -3.426 3.524 1.00 71.50 89 GLN A O 1
ATOM 700 N N . PHE A 1 90 ? -17.666 -1.836 2.680 1.00 76.88 90 PHE A N 1
ATOM 701 C CA . PHE A 1 90 ? -16.576 -2.752 2.367 1.00 76.88 90 PHE A CA 1
ATOM 702 C C . PHE A 1 90 ? -15.666 -2.962 3.585 1.00 76.88 90 PHE A C 1
ATOM 704 O O . PHE A 1 90 ? -15.557 -2.126 4.483 1.00 76.88 90 PHE A O 1
ATOM 711 N N . HIS A 1 91 ? -14.973 -4.103 3.622 1.00 88.44 91 HIS A N 1
ATOM 712 C CA . HIS A 1 91 ? -14.041 -4.419 4.702 1.00 88.44 91 HIS A CA 1
ATOM 713 C C . HIS A 1 91 ? -12.784 -3.532 4.608 1.00 88.44 91 HIS A C 1
ATOM 715 O O . HIS A 1 91 ? -11.814 -3.894 3.947 1.00 88.44 91 HIS A O 1
ATOM 721 N N . HIS A 1 92 ? -12.779 -2.387 5.297 1.00 88.94 92 HIS A N 1
ATOM 722 C CA . HIS A 1 92 ?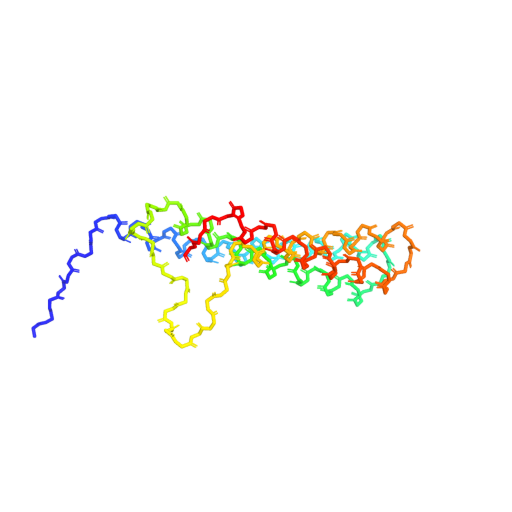 -11.747 -1.343 5.193 1.00 88.94 92 HIS A CA 1
ATOM 723 C C . HIS A 1 92 ? -10.322 -1.867 5.427 1.00 88.94 92 HIS A C 1
ATOM 725 O O . HIS A 1 92 ? -9.433 -1.616 4.616 1.00 88.94 92 HIS A O 1
ATOM 731 N N . GLY A 1 93 ? -10.110 -2.679 6.469 1.00 90.44 93 GLY A N 1
ATOM 732 C CA . GLY A 1 93 ? -8.805 -3.303 6.720 1.00 90.44 93 GLY A CA 1
ATOM 733 C C . GLY A 1 93 ? -8.334 -4.225 5.590 1.00 90.44 93 GLY A C 1
ATOM 734 O O . GLY A 1 93 ? -7.157 -4.211 5.233 1.00 90.44 93 GLY A O 1
ATOM 735 N N . ALA A 1 94 ? -9.252 -4.984 4.986 1.00 94.31 94 ALA A N 1
ATOM 736 C CA . ALA A 1 94 ? -8.953 -5.863 3.862 1.00 94.31 94 ALA A CA 1
ATOM 737 C C . ALA A 1 94 ? -8.694 -5.070 2.579 1.00 94.31 94 ALA A C 1
ATOM 739 O O . ALA A 1 94 ? -7.728 -5.362 1.885 1.00 94.31 94 ALA A O 1
ATOM 740 N N . ALA A 1 95 ? -9.495 -4.037 2.296 1.00 94.75 95 ALA A N 1
ATOM 741 C CA . ALA A 1 95 ? -9.287 -3.131 1.166 1.00 94.75 95 ALA A CA 1
ATOM 742 C C . ALA A 1 95 ? -7.916 -2.449 1.251 1.00 94.75 95 ALA A C 1
ATOM 744 O O . ALA A 1 95 ? -7.146 -2.471 0.292 1.00 94.75 95 ALA A O 1
ATOM 745 N N . GLY A 1 96 ? -7.581 -1.912 2.426 1.00 95.31 96 GLY A N 1
ATOM 746 C CA . GLY A 1 96 ? -6.301 -1.262 2.666 1.00 95.31 96 GLY A CA 1
ATOM 747 C C . GLY A 1 96 ? -5.111 -2.205 2.524 1.00 95.31 96 GLY A C 1
ATOM 748 O O . GLY A 1 96 ? -4.170 -1.911 1.787 1.00 95.31 96 GLY A O 1
ATOM 749 N N . GLY A 1 97 ? -5.171 -3.366 3.182 1.00 96.38 97 GLY A N 1
ATOM 750 C CA . GLY A 1 97 ? -4.126 -4.383 3.078 1.00 96.38 97 GLY A CA 1
ATOM 751 C C . GLY A 1 97 ? -3.946 -4.891 1.647 1.00 96.38 97 GLY A C 1
ATOM 752 O O . GLY A 1 97 ? -2.815 -5.042 1.189 1.00 96.38 97 GLY A O 1
ATOM 753 N N . ALA A 1 98 ? -5.047 -5.105 0.924 1.00 97.69 98 ALA A N 1
ATOM 754 C CA . ALA A 1 98 ? -5.023 -5.600 -0.446 1.00 97.69 98 ALA A CA 1
ATOM 755 C C . ALA A 1 98 ? -4.418 -4.596 -1.430 1.00 97.69 98 ALA A C 1
ATOM 757 O O . ALA A 1 98 ? -3.634 -4.983 -2.293 1.00 97.69 98 ALA A O 1
ATOM 758 N N . LEU A 1 99 ? -4.723 -3.306 -1.272 1.00 97.94 99 LEU A N 1
ATOM 759 C CA . LEU A 1 99 ? -4.109 -2.240 -2.064 1.00 97.94 99 LEU A CA 1
ATOM 760 C C . LEU A 1 99 ? -2.596 -2.171 -1.847 1.00 97.94 99 LEU A C 1
ATOM 762 O O . LEU A 1 99 ? -1.843 -2.090 -2.816 1.00 97.94 99 LEU A O 1
ATOM 766 N N . ILE A 1 100 ? -2.139 -2.259 -0.594 1.00 98.31 100 ILE A N 1
ATOM 767 C CA . ILE A 1 100 ? -0.705 -2.274 -0.276 1.00 98.31 100 ILE A CA 1
ATOM 768 C C . ILE A 1 100 ? -0.039 -3.500 -0.908 1.00 98.31 100 ILE A C 1
ATOM 770 O O . ILE A 1 100 ? 0.949 -3.362 -1.627 1.00 98.31 100 ILE A O 1
ATOM 774 N N . PHE A 1 101 ? -0.595 -4.693 -0.683 1.00 98.06 101 PHE A N 1
ATOM 775 C CA . PHE A 1 101 ? -0.019 -5.936 -1.189 1.00 98.06 101 PHE A CA 1
ATOM 776 C C . PHE A 1 101 ? -0.010 -5.991 -2.721 1.00 98.06 101 PHE A C 1
ATOM 778 O O . PHE A 1 101 ? 1.013 -6.316 -3.317 1.00 98.06 101 PHE A O 1
ATOM 785 N N . GLY A 1 102 ? -1.117 -5.614 -3.366 1.00 98.25 102 GLY A N 1
ATOM 786 C CA . GLY A 1 102 ? -1.222 -5.543 -4.821 1.00 98.25 102 GLY A CA 1
ATOM 787 C C . GLY A 1 102 ? -0.225 -4.562 -5.438 1.00 98.25 102 GLY A C 1
ATOM 788 O O . GLY A 1 102 ? 0.394 -4.881 -6.449 1.00 98.25 102 GLY A O 1
ATOM 789 N N . SER A 1 103 ? 0.004 -3.411 -4.797 1.00 98.31 103 SER A N 1
ATOM 790 C CA . SER A 1 103 ? 0.997 -2.423 -5.252 1.00 98.31 103 SER A CA 1
ATOM 791 C C . SER A 1 103 ? 2.424 -2.970 -5.185 1.00 98.31 103 SER A C 1
ATOM 793 O O . SER A 1 103 ? 3.196 -2.813 -6.130 1.00 98.31 103 SER A O 1
ATOM 795 N N . VAL A 1 104 ? 2.768 -3.660 -4.092 1.00 98.25 104 VAL A N 1
ATOM 796 C CA . VAL A 1 104 ? 4.076 -4.316 -3.934 1.00 98.25 104 VAL A CA 1
ATOM 797 C C . VAL A 1 104 ? 4.249 -5.444 -4.948 1.00 98.25 104 VAL A C 1
ATOM 799 O O . VAL A 1 104 ? 5.295 -5.528 -5.586 1.00 98.25 104 VAL A O 1
ATOM 802 N N . ALA A 1 105 ? 3.226 -6.280 -5.134 1.00 98.12 105 ALA A N 1
ATOM 803 C CA . ALA A 1 105 ? 3.249 -7.367 -6.107 1.00 98.12 105 ALA A CA 1
ATOM 804 C C . ALA A 1 105 ? 3.425 -6.838 -7.537 1.00 98.12 105 ALA A C 1
ATOM 806 O O . ALA A 1 105 ? 4.262 -7.359 -8.274 1.00 98.12 105 ALA A O 1
ATOM 807 N N . ALA A 1 106 ? 2.707 -5.770 -7.905 1.00 98.25 106 ALA A N 1
ATOM 808 C CA . ALA A 1 106 ? 2.869 -5.124 -9.201 1.00 98.25 106 ALA A CA 1
ATOM 809 C C . ALA A 1 106 ? 4.305 -4.653 -9.417 1.00 98.25 106 ALA A C 1
ATOM 811 O O . ALA A 1 106 ? 4.921 -4.996 -10.424 1.00 98.25 106 ALA A O 1
ATOM 812 N N . ALA A 1 107 ? 4.849 -3.890 -8.462 1.00 97.94 107 ALA A N 1
ATOM 813 C CA . ALA A 1 107 ? 6.208 -3.371 -8.548 1.00 97.94 107 ALA A CA 1
ATOM 814 C C . ALA A 1 107 ? 7.236 -4.504 -8.659 1.00 97.94 107 ALA A C 1
ATOM 816 O O . ALA A 1 107 ? 8.072 -4.478 -9.556 1.00 97.94 107 ALA A O 1
ATOM 817 N N . ALA A 1 108 ? 7.140 -5.530 -7.810 1.00 98.06 108 ALA A N 1
ATOM 818 C CA . ALA A 1 108 ? 8.063 -6.662 -7.821 1.00 98.06 108 ALA A CA 1
ATOM 819 C C . ALA A 1 108 ? 8.056 -7.405 -9.165 1.00 98.06 108 ALA A C 1
ATOM 821 O O . ALA A 1 108 ? 9.115 -7.687 -9.723 1.00 98.06 108 ALA A O 1
ATOM 822 N N . VAL A 1 109 ? 6.872 -7.683 -9.717 1.00 98.06 109 VAL A N 1
ATOM 823 C CA . VAL A 1 109 ? 6.743 -8.379 -11.003 1.00 98.06 109 VAL A CA 1
ATOM 824 C C . VAL A 1 109 ? 7.267 -7.522 -12.154 1.00 98.06 109 VAL A C 1
ATOM 826 O O . VAL A 1 109 ? 7.986 -8.054 -13.000 1.00 98.06 109 VAL A O 1
ATOM 829 N N . THR A 1 110 ? 6.985 -6.216 -12.175 1.00 97.69 110 THR A N 1
ATOM 830 C CA . THR A 1 110 ? 7.541 -5.309 -13.194 1.00 97.69 110 THR A CA 1
ATOM 831 C C . THR A 1 110 ? 9.061 -5.231 -13.103 1.00 97.69 110 THR A C 1
ATOM 833 O O . THR A 1 110 ? 9.726 -5.270 -14.129 1.00 97.69 110 THR A O 1
ATOM 836 N N . VAL A 1 111 ? 9.633 -5.163 -11.897 1.00 97.25 111 VAL A N 1
ATOM 837 C CA . VAL A 1 111 ? 11.094 -5.114 -11.713 1.00 97.25 111 VAL A CA 1
ATOM 838 C C . VAL A 1 111 ? 11.770 -6.386 -12.226 1.00 97.25 111 VAL A C 1
ATOM 840 O O . VAL A 1 111 ? 12.834 -6.308 -12.830 1.00 97.25 111 VAL A O 1
ATOM 843 N N . VAL A 1 112 ? 11.153 -7.553 -12.027 1.00 97.50 112 VAL A N 1
ATOM 844 C CA . VAL A 1 112 ? 11.708 -8.836 -12.488 1.00 97.50 112 VAL A CA 1
ATOM 845 C C . VAL A 1 112 ? 11.552 -9.028 -13.999 1.00 97.50 112 VAL A C 1
ATOM 847 O O . VAL A 1 112 ? 12.468 -9.531 -14.642 1.00 97.50 112 VAL A O 1
ATOM 850 N N . ASN A 1 113 ? 10.405 -8.649 -14.570 1.00 95.06 113 ASN A N 1
ATOM 851 C CA . ASN A 1 113 ? 10.083 -8.943 -15.972 1.00 95.06 113 ASN A CA 1
ATOM 852 C C . ASN A 1 113 ? 10.375 -7.781 -16.935 1.00 95.06 113 ASN A C 1
ATOM 854 O O . ASN A 1 113 ? 10.370 -7.980 -18.144 1.00 95.06 113 ASN A O 1
ATOM 858 N N . GLY A 1 114 ? 10.590 -6.566 -16.426 1.00 91.94 114 GLY A N 1
ATOM 859 C CA . GLY A 1 114 ? 10.791 -5.351 -17.222 1.00 91.94 114 GLY A CA 1
ATOM 860 C C . GLY A 1 114 ? 9.529 -4.812 -17.913 1.00 91.94 114 GLY A C 1
ATOM 861 O O . GLY A 1 114 ? 9.602 -3.795 -18.596 1.00 91.94 114 GLY A O 1
ATOM 862 N N . GLU A 1 115 ? 8.373 -5.459 -17.739 1.00 93.19 115 GLU A N 1
ATOM 863 C CA . GLU A 1 115 ? 7.120 -5.110 -18.414 1.00 93.19 115 GLU A CA 1
ATOM 864 C C . GLU A 1 115 ? 6.040 -4.667 -17.416 1.00 93.19 115 GLU A C 1
ATOM 866 O O . GLU A 1 115 ? 5.622 -5.424 -16.534 1.00 93.19 115 GLU A O 1
ATOM 871 N N . SER A 1 116 ? 5.541 -3.440 -17.585 1.00 93.25 116 SER A N 1
ATOM 872 C CA . SER A 1 116 ? 4.555 -2.833 -16.683 1.00 93.25 116 SER A CA 1
ATOM 873 C C . SER A 1 116 ? 3.173 -3.481 -16.765 1.00 93.25 116 SER A C 1
ATOM 875 O O . SER A 1 116 ? 2.524 -3.639 -15.733 1.00 93.25 116 SER A O 1
ATOM 877 N N . THR A 1 117 ? 2.721 -3.895 -17.952 1.00 95.75 117 THR A N 1
ATOM 878 C CA . THR A 1 117 ? 1.413 -4.547 -18.129 1.00 95.75 117 THR A CA 1
ATOM 879 C C . THR A 1 117 ? 1.328 -5.842 -17.328 1.00 95.75 117 THR A C 1
ATOM 881 O O . THR A 1 117 ? 0.388 -6.030 -16.554 1.00 95.75 117 THR A O 1
ATOM 884 N N . THR A 1 118 ? 2.341 -6.702 -17.445 1.00 95.12 118 THR A N 1
ATOM 885 C CA . THR A 1 118 ? 2.422 -7.963 -16.696 1.00 95.12 118 THR A CA 1
ATOM 886 C C . THR A 1 118 ? 2.441 -7.714 -15.185 1.00 95.12 118 THR A C 1
ATOM 888 O O . THR A 1 118 ? 1.730 -8.390 -14.436 1.00 95.12 118 THR A O 1
ATOM 891 N N . GLY A 1 119 ? 3.172 -6.692 -14.727 1.00 96.81 119 GLY A N 1
ATOM 892 C CA . GLY A 1 119 ? 3.151 -6.289 -13.323 1.00 96.81 119 GLY A CA 1
ATOM 893 C C . GLY A 1 119 ? 1.786 -5.799 -12.848 1.00 96.81 119 GLY A C 1
ATOM 894 O O . GLY A 1 119 ? 1.309 -6.245 -11.809 1.00 96.81 119 GLY A O 1
ATOM 895 N N . LEU A 1 120 ? 1.102 -4.943 -13.610 1.00 96.69 120 LEU A N 1
ATOM 896 C CA . LEU A 1 120 ? -0.239 -4.464 -13.255 1.00 96.69 120 LEU A CA 1
ATOM 897 C C . LEU A 1 120 ? -1.258 -5.606 -13.171 1.00 96.69 120 LEU A C 1
ATOM 899 O O . LEU A 1 120 ? -2.059 -5.636 -12.236 1.00 96.69 120 LEU A O 1
ATOM 903 N N . VAL A 1 121 ? -1.202 -6.573 -14.092 1.00 97.75 121 VAL A N 1
ATOM 904 C CA . VAL A 1 121 ? -2.052 -7.773 -14.045 1.00 97.75 121 VAL A CA 1
ATOM 905 C C . VAL A 1 121 ? -1.770 -8.581 -12.779 1.00 97.75 121 VAL A C 1
ATOM 907 O O . VAL A 1 121 ? -2.699 -8.908 -12.037 1.00 97.75 121 VAL A O 1
ATOM 910 N N . ALA A 1 122 ? -0.498 -8.857 -12.485 1.00 96.62 122 ALA A N 1
ATOM 911 C CA . ALA A 1 122 ? -0.117 -9.590 -11.282 1.00 96.62 122 ALA A CA 1
ATOM 912 C C . ALA A 1 122 ? -0.523 -8.852 -9.997 1.00 96.62 122 ALA A C 1
ATOM 914 O O . ALA A 1 122 ? -1.031 -9.471 -9.062 1.00 96.62 122 ALA A O 1
ATOM 915 N N . GLY A 1 123 ? -0.368 -7.528 -9.963 1.00 97.44 123 GLY A N 1
ATOM 916 C CA . GLY A 1 123 ? -0.815 -6.684 -8.862 1.00 97.44 123 GLY A CA 1
ATOM 917 C C . GLY A 1 123 ? -2.326 -6.688 -8.676 1.00 97.44 123 GLY A C 1
ATOM 918 O O . GLY A 1 123 ? -2.794 -6.804 -7.547 1.00 97.44 123 GLY A O 1
ATOM 919 N N . GLY A 1 124 ? -3.095 -6.625 -9.766 1.00 97.81 124 GLY A N 1
ATOM 920 C CA . GLY A 1 124 ? -4.555 -6.714 -9.737 1.00 97.81 124 GLY A CA 1
ATOM 921 C C . GLY A 1 124 ? -5.049 -8.063 -9.207 1.00 97.81 124 GLY A C 1
ATOM 922 O O . GLY A 1 124 ? -5.923 -8.105 -8.341 1.00 97.81 124 GLY A O 1
ATOM 923 N N . ILE A 1 125 ? -4.441 -9.167 -9.652 1.00 97.81 125 ILE A N 1
ATOM 924 C CA . ILE A 1 125 ? -4.727 -10.511 -9.123 1.00 97.81 125 ILE A CA 1
ATOM 925 C C . ILE A 1 125 ? -4.333 -10.594 -7.644 1.00 97.81 125 ILE A C 1
ATOM 927 O O . ILE A 1 125 ? -5.125 -11.046 -6.817 1.00 97.81 125 ILE A O 1
ATOM 931 N N . GLY A 1 126 ? -3.133 -10.123 -7.295 1.00 97.00 126 GLY A N 1
ATOM 932 C CA . GLY A 1 126 ? -2.639 -10.091 -5.922 1.00 97.00 126 GLY A CA 1
ATOM 933 C C . GLY A 1 126 ? -3.561 -9.299 -4.999 1.00 97.00 126 GLY A C 1
ATOM 934 O O . GLY A 1 126 ? -3.874 -9.762 -3.904 1.00 97.00 126 GLY A O 1
ATOM 935 N N . LEU A 1 127 ? -4.070 -8.155 -5.458 1.00 97.69 127 LEU A N 1
ATOM 936 C CA . LEU A 1 127 ? -5.075 -7.353 -4.764 1.00 97.69 127 LEU A CA 1
ATOM 937 C C . LEU A 1 127 ? -6.369 -8.149 -4.564 1.00 97.69 127 LEU A C 1
ATOM 939 O O . LEU A 1 127 ? -6.846 -8.251 -3.439 1.00 97.69 127 LEU A O 1
ATOM 943 N N . ALA A 1 128 ? -6.927 -8.754 -5.614 1.00 97.31 128 ALA A N 1
ATOM 944 C CA . ALA A 1 128 ? -8.180 -9.502 -5.508 1.00 97.31 128 ALA A CA 1
ATOM 945 C C . ALA A 1 128 ? -8.069 -10.687 -4.532 1.00 97.31 128 ALA A C 1
ATOM 947 O O . ALA A 1 128 ? -8.910 -10.856 -3.646 1.00 97.31 128 ALA A O 1
ATOM 948 N N . VAL A 1 129 ? -7.000 -11.480 -4.649 1.00 97.75 129 VAL A N 1
ATOM 949 C CA . VAL A 1 129 ? -6.748 -12.631 -3.771 1.00 97.75 129 VAL A CA 1
ATOM 950 C C . VAL A 1 129 ? -6.535 -12.175 -2.330 1.00 97.75 129 VAL A C 1
ATOM 952 O O . VAL A 1 129 ? -7.170 -12.702 -1.415 1.00 97.75 129 VAL A O 1
ATOM 955 N N . SER A 1 130 ? -5.679 -11.175 -2.116 1.00 97.00 130 SER A N 1
ATOM 956 C CA . SER A 1 130 ? -5.403 -10.659 -0.774 1.00 97.00 130 SER A CA 1
ATOM 957 C C . SER A 1 130 ? -6.635 -10.022 -0.139 1.00 97.00 130 SER A C 1
ATOM 959 O O . SER A 1 130 ? -6.858 -10.235 1.048 1.00 97.00 130 SER A O 1
ATOM 961 N N . TYR A 1 131 ? -7.499 -9.348 -0.903 1.00 96.69 131 TYR A N 1
ATOM 962 C CA . TYR A 1 131 ? -8.771 -8.839 -0.390 1.00 96.69 131 TYR A CA 1
ATOM 963 C C . TYR A 1 131 ? -9.647 -9.969 0.148 1.00 96.69 131 TYR A C 1
ATOM 965 O O . TYR A 1 131 ? -10.121 -9.890 1.280 1.00 96.69 131 TYR A O 1
ATOM 973 N N . VAL A 1 132 ? -9.827 -11.047 -0.623 1.00 96.69 132 VAL A N 1
ATOM 974 C CA . VAL A 1 132 ? -10.625 -12.201 -0.186 1.00 96.69 132 VAL A CA 1
ATOM 975 C C . VAL A 1 132 ? -10.028 -12.819 1.077 1.00 96.69 132 VAL A C 1
ATOM 977 O O . VAL A 1 132 ? -10.758 -13.058 2.039 1.00 96.69 132 VAL A O 1
ATOM 980 N N . VAL A 1 133 ? -8.710 -13.024 1.116 1.00 96.94 133 VAL A N 1
ATOM 981 C CA . VAL A 1 133 ? -8.018 -13.586 2.286 1.00 96.94 133 VAL A CA 1
ATOM 982 C C . VAL A 1 133 ? -8.168 -12.676 3.508 1.00 96.94 133 VAL A C 1
ATOM 984 O O . VAL A 1 133 ? -8.619 -13.125 4.561 1.00 96.94 133 VAL A O 1
ATOM 987 N N . PHE A 1 134 ? -7.859 -11.387 3.376 1.00 95.62 134 PHE A N 1
ATOM 988 C CA . PHE A 1 134 ? -7.932 -10.430 4.476 1.00 95.62 134 PHE A CA 1
ATOM 989 C C . PHE A 1 134 ? -9.362 -10.198 4.949 1.00 95.62 134 PHE A C 1
ATOM 991 O O . PHE A 1 134 ? -9.577 -10.091 6.148 1.00 95.62 134 PHE A O 1
ATOM 998 N N . SER A 1 135 ? -10.352 -10.205 4.055 1.00 93.69 135 SER A N 1
ATOM 999 C CA . SER A 1 135 ? -11.764 -10.043 4.429 1.00 93.69 135 SER A CA 1
ATOM 1000 C C . SER A 1 135 ? -12.299 -11.179 5.305 1.00 93.69 135 SER A C 1
ATOM 1002 O O . SER A 1 135 ? -13.306 -11.001 5.987 1.00 93.69 135 SER A O 1
ATOM 1004 N N . ARG A 1 136 ? -11.634 -12.343 5.278 1.00 93.44 136 ARG A N 1
ATOM 1005 C CA . ARG A 1 136 ? -11.934 -13.499 6.132 1.00 93.44 136 ARG A CA 1
ATOM 1006 C C . ARG A 1 136 ? -11.080 -13.531 7.395 1.00 93.44 136 ARG A C 1
ATOM 1008 O O . ARG A 1 136 ? -11.534 -14.032 8.415 1.00 93.44 136 ARG A O 1
ATOM 1015 N N . ALA A 1 137 ? -9.841 -13.051 7.310 1.00 93.31 137 ALA A N 1
ATOM 1016 C CA . ALA A 1 137 ? -8.884 -13.100 8.411 1.00 93.31 137 ALA A CA 1
ATOM 1017 C C . ALA A 1 137 ? -9.033 -11.932 9.396 1.00 93.31 137 ALA A C 1
ATOM 1019 O O . ALA A 1 137 ? -8.697 -12.066 10.571 1.00 93.31 137 ALA A O 1
ATOM 1020 N N . PHE A 1 138 ? -9.478 -10.770 8.920 1.00 89.38 138 PHE A N 1
ATOM 1021 C CA . PHE A 1 138 ? -9.547 -9.554 9.715 1.00 89.38 138 PHE A CA 1
ATOM 1022 C C . PHE A 1 138 ? -10.933 -9.348 10.343 1.00 89.38 138 PHE A C 1
ATOM 1024 O O . PHE A 1 138 ? -11.947 -9.706 9.744 1.00 89.38 138 PHE A O 1
ATOM 1031 N N . PRO A 1 139 ? -11.000 -8.770 11.557 1.00 85.00 139 PRO A N 1
ATOM 1032 C CA . PRO A 1 139 ? -12.257 -8.294 12.114 1.00 85.00 139 PRO A CA 1
ATOM 1033 C C . PRO A 1 139 ? -12.824 -7.149 11.278 1.00 85.00 139 PRO A C 1
ATOM 1035 O O . PRO A 1 139 ? -12.077 -6.316 10.763 1.00 85.00 139 PRO A O 1
ATOM 1038 N N . ARG A 1 140 ? -14.151 -7.044 11.220 1.00 82.75 140 ARG A N 1
ATOM 1039 C CA . ARG A 1 140 ? -14.788 -5.831 10.704 1.00 82.75 140 ARG A CA 1
ATOM 1040 C C . ARG A 1 140 ? -14.610 -4.689 11.711 1.00 82.75 140 ARG A C 1
ATOM 1042 O O . ARG A 1 140 ? -14.629 -4.916 12.927 1.00 82.75 140 ARG A O 1
ATOM 1049 N N . ALA A 1 141 ? -14.349 -3.510 11.158 1.00 73.62 141 ALA A N 1
ATOM 1050 C CA . ALA A 1 141 ? -14.347 -2.236 11.863 1.00 73.62 141 ALA A CA 1
ATOM 1051 C C . ALA A 1 141 ? -15.735 -1.617 11.759 1.00 73.62 141 ALA A C 1
ATOM 1053 O O . ALA A 1 141 ? -16.361 -1.820 10.691 1.00 73.62 141 ALA A O 1
#